Protein AF-A0A967SZX9-F1 (afdb_monomer_lite)

Secondary structure (DSSP, 8-state):
--GGG-----TTTT-HHHHSS-TT-----SS--SSPPPHHHHHHHHHHHHT----PPPPPHHHHHHHHHHH-

Structure (mmCIF, N/CA/C/O backbone):
data_AF-A0A967SZX9-F1
#
_entry.id   AF-A0A967SZX9-F1
#
loop_
_atom_site.group_PDB
_atom_site.id
_atom_site.type_symbol
_atom_site.label_atom_id
_atom_site.label_alt_id
_atom_site.label_comp_id
_atom_site.label_asym_id
_atom_site.label_entity_id
_atom_site.label_seq_id
_atom_site.pdbx_PDB_ins_code
_atom_site.Cartn_x
_atom_site.Cartn_y
_atom_site.Cartn_z
_atom_site.occupancy
_atom_site.B_iso_or_equiv
_atom_site.auth_seq_id
_atom_site.auth_comp_id
_atom_site.auth_asym_id
_atom_site.auth_atom_id
_atom_site.pdbx_PDB_model_num
ATOM 1 N N . MET A 1 1 ? 8.130 -12.469 12.551 1.00 51.25 1 MET A N 1
ATOM 2 C CA . MET A 1 1 ? 9.545 -12.491 12.106 1.00 51.25 1 MET A CA 1
ATOM 3 C C . MET A 1 1 ? 9.751 -12.974 10.659 1.00 51.25 1 MET A C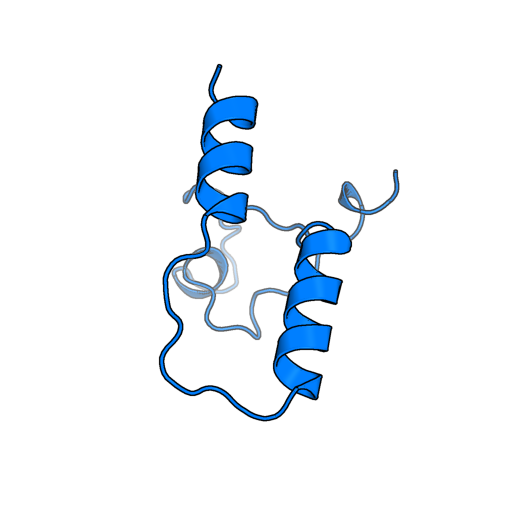 1
ATOM 5 O O . MET A 1 1 ? 10.836 -12.770 10.143 1.00 51.25 1 MET A O 1
ATOM 9 N N . ASN A 1 2 ? 8.733 -13.519 9.964 1.00 61.72 2 ASN A N 1
ATOM 10 C CA . ASN A 1 2 ? 8.875 -14.043 8.588 1.00 61.72 2 ASN A CA 1
ATOM 11 C C . ASN A 1 2 ? 8.457 -13.079 7.453 1.00 61.72 2 ASN A C 1
ATOM 13 O O . ASN A 1 2 ? 8.623 -13.425 6.287 1.00 61.72 2 ASN A O 1
ATOM 17 N N . GLN A 1 3 ? 7.911 -11.892 7.748 1.00 69.06 3 GLN A N 1
ATOM 18 C CA . GLN A 1 3 ? 7.342 -11.015 6.708 1.00 69.06 3 GLN A CA 1
ATOM 19 C C . GLN A 1 3 ? 8.379 -10.400 5.758 1.00 69.06 3 GLN A C 1
ATOM 21 O O . GLN A 1 3 ? 8.062 -10.158 4.600 1.00 69.06 3 GLN A O 1
ATOM 26 N N . PHE A 1 4 ? 9.624 -10.225 6.207 1.00 87.69 4 PHE A N 1
ATOM 27 C CA . PHE A 1 4 ? 10.707 -9.667 5.388 1.00 87.69 4 PHE A CA 1
ATOM 28 C C . PHE A 1 4 ? 11.442 -10.711 4.533 1.00 87.69 4 PHE A C 1
ATOM 30 O O . PHE A 1 4 ? 12.408 -10.385 3.851 1.00 87.69 4 PHE A O 1
ATOM 37 N N . CYS A 1 5 ? 11.007 -11.973 4.572 1.00 88.94 5 CYS A N 1
ATOM 38 C CA . CYS A 1 5 ? 11.547 -13.039 3.725 1.00 88.94 5 CYS A CA 1
ATOM 39 C C . CYS A 1 5 ? 10.614 -13.386 2.555 1.00 88.94 5 CYS A C 1
ATOM 41 O O . CYS A 1 5 ? 10.964 -14.223 1.726 1.00 88.94 5 CYS A O 1
ATOM 43 N N . ASN A 1 6 ? 9.422 -12.784 2.505 1.00 87.31 6 ASN A N 1
ATOM 44 C CA . ASN A 1 6 ? 8.441 -13.007 1.453 1.00 87.31 6 ASN A CA 1
ATOM 45 C C . ASN A 1 6 ? 8.406 -11.802 0.507 1.00 87.31 6 ASN A C 1
ATOM 47 O O . ASN A 1 6 ? 8.047 -10.702 0.925 1.00 87.31 6 ASN A O 1
ATOM 51 N N . PHE A 1 7 ? 8.750 -12.032 -0.758 1.00 89.56 7 PHE A N 1
ATOM 52 C CA . PHE A 1 7 ? 8.800 -11.007 -1.798 1.00 89.56 7 PHE A CA 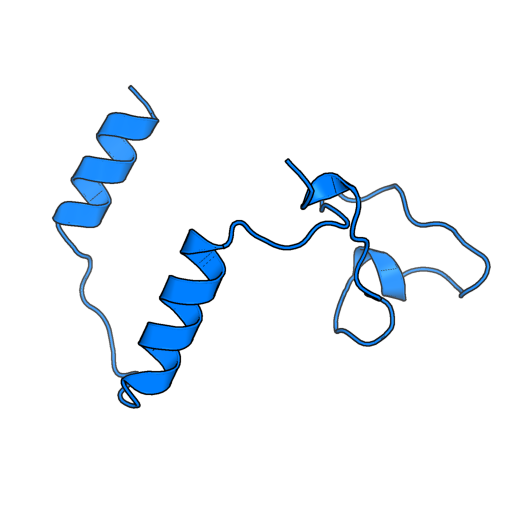1
ATOM 53 C C . PHE A 1 7 ? 7.672 -11.264 -2.806 1.00 89.56 7 PHE A C 1
ATOM 55 O O . PHE A 1 7 ? 7.819 -12.130 -3.674 1.00 89.56 7 PHE A O 1
ATOM 62 N N . PRO A 1 8 ? 6.523 -10.573 -2.693 1.00 91.69 8 PRO A N 1
ATOM 63 C CA . PRO A 1 8 ? 5.431 -10.746 -3.641 1.00 91.69 8 PRO A CA 1
ATOM 64 C C . PRO A 1 8 ? 5.857 -10.304 -5.047 1.00 91.69 8 PRO A C 1
ATOM 66 O O . PRO A 1 8 ? 6.646 -9.374 -5.209 1.00 91.69 8 PRO A O 1
ATOM 69 N N . ASN A 1 9 ? 5.306 -10.942 -6.084 1.00 93.19 9 ASN A N 1
ATOM 70 C CA . ASN A 1 9 ? 5.538 -10.500 -7.457 1.00 93.19 9 ASN A CA 1
ATOM 71 C C . ASN A 1 9 ? 4.840 -9.151 -7.696 1.00 93.19 9 ASN A C 1
ATOM 73 O O . ASN A 1 9 ? 3.614 -9.072 -7.688 1.00 93.19 9 ASN A O 1
ATOM 77 N N . ARG A 1 10 ? 5.630 -8.101 -7.937 1.00 94.88 10 ARG A N 1
ATOM 78 C CA . ARG A 1 10 ? 5.142 -6.731 -8.148 1.00 94.88 10 ARG A CA 1
ATOM 79 C C . ARG A 1 10 ? 5.049 -6.314 -9.620 1.00 94.88 10 ARG A C 1
ATOM 81 O O . ARG A 1 10 ? 4.502 -5.256 -9.895 1.00 94.88 10 ARG A O 1
ATOM 88 N N . LYS A 1 11 ? 5.524 -7.138 -10.564 1.00 92.06 11 LYS A N 1
ATOM 89 C CA . LYS A 1 11 ? 5.425 -6.862 -12.015 1.00 92.06 11 LYS A CA 1
ATOM 90 C C . LYS A 1 11 ? 3.999 -7.015 -12.560 1.00 92.06 11 LYS A C 1
ATOM 92 O O . LYS A 1 11 ? 3.684 -6.513 -13.628 1.00 92.06 11 LYS A O 1
ATOM 97 N N . VAL A 1 12 ? 3.137 -7.732 -11.835 1.00 91.75 12 VAL A N 1
ATOM 98 C CA . VAL A 1 12 ? 1.726 -7.953 -12.204 1.00 91.75 12 VAL A CA 1
ATOM 99 C C . VAL A 1 12 ? 0.780 -6.891 -11.634 1.00 91.75 12 VAL A C 1
ATOM 101 O O . VAL A 1 12 ? -0.433 -7.024 -11.764 1.00 91.75 12 VAL A O 1
ATOM 104 N N . THR A 1 13 ? 1.314 -5.870 -10.963 1.00 93.88 13 THR A N 1
ATOM 105 C CA . THR A 1 13 ? 0.539 -4.777 -10.359 1.00 93.88 13 THR A CA 1
ATOM 106 C C . THR A 1 13 ? 0.828 -3.460 -11.073 1.00 93.88 13 THR A C 1
ATOM 108 O O . THR A 1 13 ? 1.719 -3.394 -11.915 1.00 93.88 13 THR A O 1
ATOM 111 N N . ASP A 1 14 ? 0.148 -2.381 -10.686 1.00 95.31 14 ASP A N 1
ATOM 112 C CA . ASP A 1 14 ? 0.384 -1.025 -11.207 1.00 95.31 14 ASP A CA 1
ATOM 113 C C . ASP A 1 14 ? 1.642 -0.346 -10.605 1.00 95.31 14 ASP A C 1
ATOM 115 O O . ASP A 1 14 ? 1.712 0.875 -10.457 1.00 95.31 14 ASP A O 1
ATOM 119 N N . SER A 1 15 ? 2.655 -1.124 -10.203 1.00 95.81 15 SER A N 1
ATOM 120 C CA . SER A 1 15 ? 3.854 -0.613 -9.531 1.00 95.81 15 SER A CA 1
ATOM 121 C C . SER A 1 15 ? 4.739 0.212 -10.468 1.00 95.81 15 SER A C 1
ATOM 123 O O . SER A 1 15 ? 5.373 -0.321 -11.376 1.00 95.81 15 SER A O 1
ATOM 125 N N . ILE A 1 16 ? 4.900 1.507 -10.172 1.00 96.56 16 ILE A N 1
ATOM 126 C CA . ILE A 1 16 ? 5.878 2.362 -10.868 1.00 96.56 16 ILE A CA 1
ATOM 127 C C . ILE A 1 16 ? 7.297 1.806 -10.697 1.00 96.56 16 ILE A C 1
ATOM 129 O O . ILE A 1 16 ? 8.046 1.727 -11.665 1.00 96.56 16 ILE A O 1
ATOM 133 N N . LYS A 1 17 ? 7.669 1.374 -9.483 1.00 96.75 17 LYS A N 1
ATOM 134 C CA . LYS A 1 17 ? 9.008 0.836 -9.199 1.00 96.75 17 LYS A CA 1
ATOM 135 C C . LYS A 1 17 ? 9.369 -0.311 -10.147 1.00 96.75 17 LYS A C 1
ATOM 137 O O . LYS A 1 17 ? 10.472 -0.308 -10.687 1.00 96.75 17 LYS A O 1
ATOM 142 N N . TRP A 1 18 ? 8.448 -1.254 -10.347 1.00 96.56 18 TRP A N 1
ATOM 143 C CA . TRP A 1 18 ? 8.696 -2.492 -11.091 1.00 96.56 18 TRP A CA 1
ATOM 144 C C . TRP A 1 18 ? 8.362 -2.435 -12.585 1.00 96.56 18 TRP A C 1
ATOM 146 O O . TRP A 1 18 ? 8.896 -3.256 -13.325 1.00 96.56 18 TRP A O 1
ATOM 156 N N . ASN A 1 19 ? 7.567 -1.455 -13.033 1.00 95.69 19 ASN A N 1
ATOM 157 C CA . ASN A 1 19 ? 7.137 -1.340 -14.433 1.00 95.69 19 ASN A CA 1
ATOM 158 C C . ASN A 1 19 ? 7.795 -0.182 -15.205 1.00 95.69 19 ASN A C 1
ATOM 160 O O . ASN A 1 19 ? 7.516 -0.006 -16.388 1.00 95.69 19 ASN A O 1
ATOM 164 N N . TYR A 1 20 ? 8.636 0.637 -14.563 1.00 96.12 20 TYR A N 1
ATOM 165 C CA . TYR A 1 20 ? 9.258 1.795 -15.221 1.00 96.12 20 TYR A CA 1
ATOM 166 C C . TYR A 1 20 ? 10.387 1.420 -16.193 1.00 96.12 20 TYR A C 1
ATOM 168 O O . TYR A 1 20 ? 10.555 2.064 -17.227 1.00 96.12 20 TYR A O 1
ATOM 176 N N . TYR A 1 21 ? 11.173 0.395 -15.861 1.00 96.31 21 TYR A N 1
ATOM 177 C CA . TYR A 1 21 ? 12.295 -0.068 -16.680 1.00 96.31 21 TYR A CA 1
ATOM 178 C C . TYR A 1 21 ? 11.975 -1.406 -17.369 1.00 96.31 21 TYR A C 1
ATOM 180 O O . TYR A 1 21 ? 11.083 -2.122 -16.910 1.00 96.31 21 TYR A O 1
ATOM 188 N N . PRO A 1 22 ? 12.697 -1.763 -18.450 1.00 94.81 22 PRO A N 1
ATOM 189 C CA . PRO A 1 22 ? 12.576 -3.070 -19.097 1.00 94.81 22 PRO A CA 1
ATOM 190 C C . PRO A 1 22 ? 12.850 -4.251 -18.147 1.00 94.81 22 PRO A C 1
ATOM 192 O O . PRO A 1 22 ? 13.451 -4.093 -17.085 1.00 94.81 22 PRO A O 1
ATOM 195 N N . GLU A 1 23 ? 12.402 -5.453 -18.528 1.00 90.38 23 GLU A N 1
ATOM 196 C CA . GLU A 1 23 ? 12.356 -6.619 -17.628 1.00 90.38 23 GLU A CA 1
ATOM 197 C C . GLU A 1 23 ? 13.711 -7.098 -17.090 1.00 90.38 23 GLU A C 1
ATOM 199 O O . GLU A 1 23 ? 13.732 -7.781 -16.058 1.00 90.38 23 GLU A O 1
A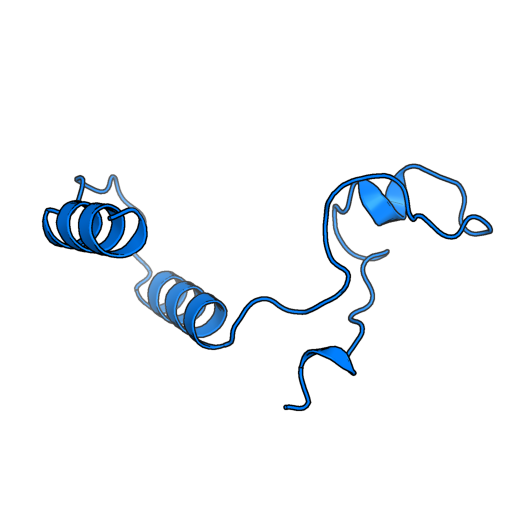TOM 204 N N . ASP A 1 24 ? 14.801 -6.761 -17.778 1.00 95.25 24 ASP A N 1
ATOM 205 C CA . ASP A 1 24 ? 16.187 -7.102 -17.455 1.00 95.25 24 ASP A CA 1
ATOM 206 C C . ASP A 1 24 ? 16.832 -6.148 -16.435 1.00 95.25 24 ASP A C 1
ATOM 208 O O . ASP A 1 24 ? 17.964 -6.373 -16.003 1.00 95.25 24 ASP A O 1
ATOM 212 N N . VAL A 1 25 ? 16.110 -5.115 -15.993 1.00 96.38 25 VAL A N 1
ATOM 213 C CA . VAL A 1 25 ? 16.563 -4.168 -14.969 1.00 96.38 25 VAL A CA 1
ATOM 214 C C . VAL A 1 25 ? 16.016 -4.553 -13.593 1.00 96.38 25 VAL A C 1
ATOM 216 O O . VAL A 1 25 ? 14.818 -4.771 -13.421 1.00 96.38 25 VAL A O 1
ATOM 219 N N . LEU A 1 26 ? 16.889 -4.573 -12.577 1.00 95.75 26 LEU A N 1
ATOM 220 C CA . LEU A 1 26 ? 16.493 -4.695 -11.169 1.00 95.75 26 LEU A CA 1
ATOM 221 C C . LEU A 1 26 ? 16.258 -3.295 -10.560 1.00 95.75 26 LEU A C 1
ATOM 223 O O . LEU A 1 26 ? 17.222 -2.544 -10.385 1.00 95.75 26 LEU A O 1
ATOM 227 N N . PRO A 1 27 ? 15.013 -2.910 -10.219 1.00 95.75 27 PRO A N 1
ATOM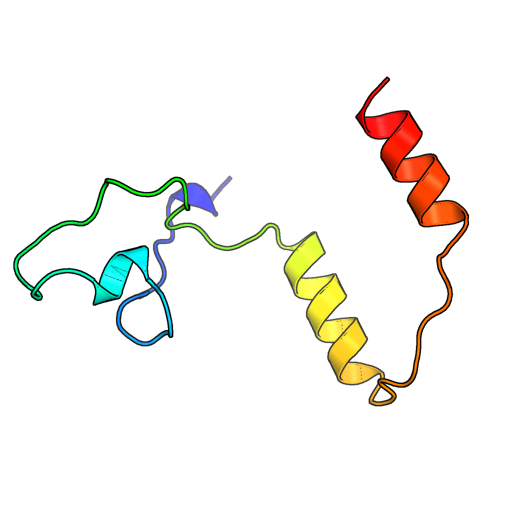 228 C CA . PRO A 1 27 ? 14.711 -1.552 -9.774 1.00 95.75 27 PRO A CA 1
ATOM 229 C C . PRO A 1 27 ? 15.003 -1.333 -8.281 1.00 95.75 27 PRO A C 1
ATOM 231 O O . PRO A 1 27 ? 14.353 -1.912 -7.415 1.00 95.75 27 PRO A O 1
ATOM 234 N N . LEU A 1 28 ? 15.931 -0.418 -7.975 1.00 96.69 28 LEU A N 1
ATOM 235 C CA . LEU A 1 28 ? 16.365 -0.084 -6.603 1.00 96.69 28 LEU A CA 1
ATOM 236 C C . LEU A 1 28 ? 16.339 1.431 -6.306 1.00 96.69 28 LEU A C 1
ATOM 238 O O . LEU A 1 28 ? 17.091 1.916 -5.467 1.00 96.69 28 LEU A O 1
ATOM 242 N N . TRP A 1 29 ? 15.530 2.196 -7.044 1.00 95.50 29 TRP A N 1
ATOM 243 C CA . TRP A 1 29 ? 15.687 3.654 -7.142 1.00 95.50 29 TRP A CA 1
ATOM 244 C C . TRP A 1 29 ? 14.665 4.475 -6.341 1.00 95.50 29 TRP A C 1
ATOM 246 O O . TRP A 1 29 ? 15.036 5.477 -5.736 1.00 95.50 29 TRP A O 1
ATOM 256 N N . VAL A 1 30 ? 13.388 4.084 -6.333 1.00 97.00 30 VAL A N 1
ATOM 257 C CA . VAL A 1 30 ? 12.319 4.824 -5.639 1.00 97.00 30 VAL A CA 1
ATOM 258 C C . VAL A 1 30 ? 12.093 4.268 -4.234 1.00 97.00 30 VAL A C 1
ATOM 260 O O . VAL A 1 30 ? 12.196 3.059 -4.020 1.00 97.00 30 VAL A O 1
ATOM 263 N N . ALA A 1 31 ? 11.783 5.154 -3.284 1.00 96.69 31 ALA A N 1
ATOM 264 C CA . ALA A 1 31 ? 11.578 4.838 -1.871 1.00 96.69 31 ALA A CA 1
ATOM 265 C C . ALA A 1 31 ? 10.242 4.111 -1.623 1.00 96.69 31 ALA A C 1
ATOM 267 O O . ALA A 1 31 ? 9.289 4.670 -1.089 1.00 96.69 31 ALA A O 1
ATOM 268 N N . ASP A 1 32 ? 10.198 2.851 -2.037 1.00 95.50 32 ASP A N 1
ATOM 269 C CA . ASP A 1 32 ? 9.099 1.915 -1.845 1.00 95.50 32 ASP A CA 1
ATOM 270 C C . ASP A 1 32 ? 9.673 0.503 -1.634 1.00 95.50 32 ASP A C 1
ATOM 272 O O . ASP A 1 32 ? 10.699 0.132 -2.221 1.00 95.50 32 ASP A O 1
ATOM 276 N N . MET A 1 33 ? 9.040 -0.283 -0.768 1.00 94.88 33 MET A N 1
ATOM 277 C CA . MET A 1 33 ? 9.570 -1.562 -0.292 1.00 94.88 33 MET A CA 1
ATOM 278 C C . MET A 1 33 ? 9.020 -2.744 -1.096 1.00 94.88 33 MET A C 1
ATOM 280 O O . MET A 1 33 ? 7.958 -2.668 -1.705 1.00 94.88 33 MET A O 1
ATOM 284 N N . ASP A 1 34 ? 9.739 -3.868 -1.085 1.00 95.19 34 ASP A N 1
ATOM 285 C CA . ASP A 1 34 ? 9.314 -5.110 -1.754 1.00 95.19 34 ASP A CA 1
ATOM 286 C C . ASP A 1 34 ? 8.757 -6.136 -0.758 1.00 95.19 34 ASP A C 1
ATOM 288 O O . ASP A 1 34 ? 8.924 -7.342 -0.922 1.00 95.19 34 ASP A O 1
ATOM 292 N N . PHE A 1 35 ? 8.091 -5.637 0.285 1.00 94.38 35 PHE A N 1
ATOM 293 C CA . PHE A 1 35 ? 7.468 -6.425 1.344 1.00 94.38 35 PHE A CA 1
ATOM 294 C C . PHE A 1 35 ? 5.961 -6.190 1.371 1.00 94.38 35 PHE A C 1
ATOM 296 O O . PHE A 1 35 ? 5.467 -5.163 0.903 1.00 94.38 35 PHE A O 1
ATOM 303 N N . LEU A 1 36 ? 5.231 -7.139 1.952 1.00 93.62 36 LEU A N 1
ATOM 304 C CA . LEU A 1 36 ? 3.826 -6.930 2.286 1.00 93.62 36 LEU A CA 1
ATOM 305 C C . LEU A 1 36 ? 3.695 -5.877 3.395 1.00 93.62 36 LEU A C 1
ATOM 307 O O . LEU A 1 36 ? 4.558 -5.778 4.269 1.00 93.62 36 LEU A O 1
ATOM 311 N N . SER A 1 37 ? 2.593 -5.127 3.377 1.00 93.88 37 SER A N 1
ATOM 312 C CA . SER A 1 37 ? 2.203 -4.272 4.502 1.00 93.88 37 SER A CA 1
ATOM 313 C C . SER A 1 37 ? 2.000 -5.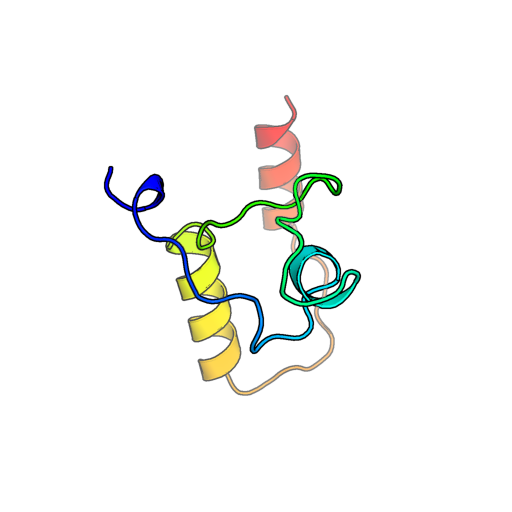097 5.780 1.00 93.88 37 SER A C 1
ATOM 315 O O . SER A 1 37 ? 1.802 -6.315 5.731 1.00 93.88 37 SER A O 1
ATOM 317 N N . ALA A 1 38 ? 2.049 -4.429 6.935 1.00 93.81 38 ALA A N 1
ATOM 318 C CA . ALA A 1 38 ? 1.802 -5.076 8.220 1.00 93.81 38 ALA A CA 1
ATOM 319 C C . ALA A 1 38 ? 0.415 -5.762 8.232 1.00 93.81 38 ALA A C 1
ATOM 321 O O . ALA A 1 38 ? -0.519 -5.209 7.636 1.00 93.81 38 ALA A O 1
ATOM 322 N N . PRO A 1 39 ? 0.256 -6.938 8.875 1.00 94.31 39 PRO A N 1
ATOM 323 C CA . PRO A 1 39 ? -1.015 -7.667 8.891 1.00 94.31 39 PRO A CA 1
ATOM 324 C C . PRO A 1 39 ? -2.171 -6.806 9.396 1.00 94.31 39 PRO A C 1
ATOM 326 O O . PRO A 1 39 ? -3.247 -6.826 8.817 1.00 94.31 39 PRO A O 1
ATOM 329 N N . GLU A 1 40 ? -1.920 -5.964 10.399 1.00 96.38 40 GLU A N 1
ATOM 330 C CA . GLU A 1 40 ? -2.916 -5.077 10.998 1.00 96.38 40 GLU A CA 1
ATOM 331 C C . GLU A 1 40 ? -3.487 -4.074 9.981 1.00 96.38 40 GLU A C 1
ATOM 333 O O . GLU A 1 40 ? -4.663 -3.720 10.050 1.00 96.38 40 GLU A O 1
ATOM 338 N N . ILE A 1 41 ? -2.675 -3.644 9.007 1.00 96.56 41 ILE A N 1
ATOM 339 C CA . ILE A 1 41 ? -3.107 -2.754 7.921 1.00 96.56 41 ILE A CA 1
ATOM 340 C C . ILE A 1 41 ? -3.969 -3.5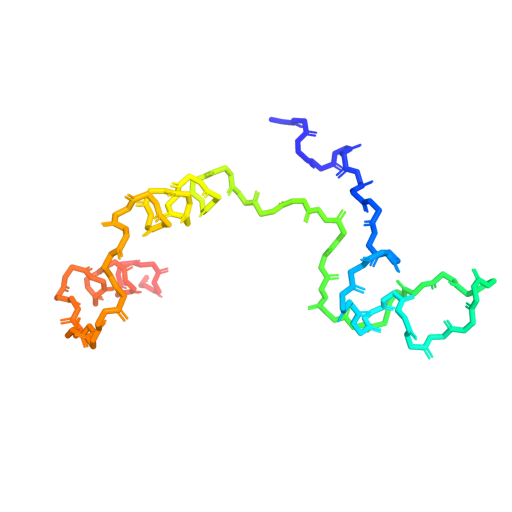28 6.919 1.00 96.56 41 ILE A C 1
ATOM 342 O O . ILE A 1 41 ? -5.005 -3.026 6.486 1.00 96.56 41 ILE A O 1
ATOM 346 N N . ILE A 1 42 ? -3.553 -4.745 6.554 1.00 96.62 42 ILE A N 1
ATOM 347 C CA . ILE A 1 42 ? -4.285 -5.605 5.611 1.00 96.62 42 ILE A CA 1
ATOM 348 C C . ILE A 1 42 ? -5.659 -5.964 6.193 1.00 96.62 42 ILE A C 1
ATOM 350 O O . ILE A 1 42 ? -6.672 -5.718 5.543 1.00 96.62 42 ILE A O 1
ATOM 354 N N . ASP A 1 43 ? -5.707 -6.416 7.446 1.00 97.94 43 ASP A N 1
ATOM 355 C CA . ASP A 1 43 ? -6.941 -6.774 8.151 1.00 97.94 43 ASP A CA 1
ATOM 356 C C . ASP A 1 43 ? -7.915 -5.587 8.256 1.00 97.94 43 ASP A C 1
ATOM 358 O O . ASP A 1 43 ? -9.132 -5.748 8.141 1.00 97.94 43 ASP A O 1
ATOM 362 N N . ALA A 1 44 ? -7.402 -4.372 8.489 1.00 97.12 44 ALA A N 1
ATOM 363 C CA . ALA A 1 44 ? -8.225 -3.165 8.536 1.00 97.12 44 ALA A CA 1
ATOM 364 C C . ALA A 1 44 ? -8.853 -2.845 7.169 1.00 97.12 44 ALA A C 1
ATOM 366 O O . ALA A 1 44 ? -10.023 -2.455 7.103 1.00 97.12 44 ALA A O 1
ATOM 367 N N . LEU A 1 45 ? -8.103 -3.040 6.078 1.00 97.94 45 LEU A N 1
ATOM 368 C CA . LEU A 1 45 ? -8.611 -2.873 4.716 1.00 97.94 45 LEU A CA 1
ATOM 369 C C . LEU A 1 45 ? -9.654 -3.940 4.368 1.00 97.94 45 LEU A C 1
ATOM 371 O O . LEU A 1 45 ? -10.701 -3.588 3.828 1.00 97.94 45 LEU A O 1
ATOM 375 N N . GLU A 1 46 ? -9.422 -5.206 4.715 1.00 98.38 46 GLU A N 1
ATOM 376 C CA . GLU A 1 46 ? -10.384 -6.296 4.498 1.00 98.38 46 GLU A CA 1
ATOM 377 C C . GLU A 1 46 ? -11.704 -6.028 5.229 1.00 98.38 46 GLU A C 1
ATOM 379 O O . GLU A 1 46 ? -12.761 -5.996 4.600 1.00 98.38 46 GLU A O 1
ATOM 384 N N . LYS A 1 47 ? -11.653 -5.680 6.522 1.00 98.12 47 LYS A N 1
ATOM 385 C CA . LYS A 1 47 ? -12.849 -5.293 7.296 1.00 98.12 47 LYS A CA 1
ATOM 386 C C . LYS A 1 47 ? -13.585 -4.108 6.678 1.00 98.12 47 LYS A C 1
ATOM 388 O O . LYS A 1 47 ? -14.816 -4.053 6.700 1.00 98.12 47 LYS A O 1
ATOM 393 N N . ARG A 1 48 ? -12.846 -3.133 6.137 1.00 96.25 48 ARG A N 1
ATOM 394 C CA . ARG A 1 48 ? -13.444 -1.985 5.450 1.00 96.25 48 ARG A CA 1
ATOM 395 C C . ARG A 1 48 ? -14.155 -2.415 4.171 1.00 96.25 48 ARG A C 1
ATOM 397 O O . ARG A 1 48 ? -15.223 -1.874 3.901 1.00 96.25 48 ARG A O 1
ATOM 404 N N . VAL A 1 49 ? -13.594 -3.350 3.407 1.00 97.94 49 VAL A N 1
ATOM 405 C CA . VAL A 1 49 ? -14.236 -3.915 2.211 1.00 97.94 49 VAL A CA 1
ATOM 406 C C . VAL A 1 49 ? -15.493 -4.706 2.594 1.00 97.94 49 VAL A C 1
ATOM 408 O O . VAL A 1 49 ? -16.559 -4.505 2.012 1.00 97.94 49 VAL A O 1
ATOM 411 N N . ASP A 1 50 ? -15.423 -5.523 3.639 1.00 98.31 50 ASP A N 1
ATOM 412 C CA . ASP A 1 50 ? -16.560 -6.325 4.106 1.00 98.31 50 ASP A CA 1
ATOM 413 C C . ASP A 1 50 ? -17.746 -5.473 4.579 1.00 98.31 50 ASP A C 1
ATOM 415 O O . ASP A 1 50 ? -18.900 -5.886 4.463 1.00 98.31 50 ASP A O 1
ATOM 419 N N . HIS A 1 51 ? -17.491 -4.256 5.068 1.00 97.56 51 HIS A N 1
ATOM 420 C CA . HIS A 1 51 ? -18.546 -3.321 5.464 1.00 97.56 51 HIS A CA 1
ATOM 421 C C . HIS A 1 51 ? -19.509 -2.972 4.312 1.00 97.56 51 HIS A C 1
ATOM 423 O O . HIS A 1 51 ? -20.679 -2.680 4.558 1.00 97.56 51 HIS A O 1
ATOM 429 N N . GLY A 1 52 ? -19.045 -2.963 3.056 1.00 97.25 52 GLY A N 1
ATOM 430 C CA . GLY A 1 52 ? -19.890 -2.775 1.869 1.00 97.25 52 GLY A CA 1
ATOM 431 C C . GLY A 1 52 ? -20.473 -1.367 1.651 1.00 97.25 52 GLY A C 1
ATOM 432 O O . GLY A 1 52 ? -21.060 -1.114 0.599 1.00 97.25 52 GLY A O 1
ATOM 433 N N . ILE A 1 53 ? -20.301 -0.431 2.593 1.00 96.62 53 ILE A N 1
ATOM 434 C CA . ILE A 1 53 ? -20.751 0.967 2.480 1.00 96.62 53 ILE A CA 1
ATOM 435 C C . ILE A 1 53 ? -19.539 1.908 2.510 1.00 96.62 53 ILE A C 1
ATOM 437 O O . ILE A 1 53 ? -18.837 2.024 3.519 1.00 96.62 53 ILE A O 1
ATOM 441 N N . TYR A 1 54 ? -19.335 2.636 1.408 1.00 96.31 54 TYR A N 1
ATOM 442 C CA . TYR A 1 54 ? -18.145 3.468 1.166 1.00 96.31 54 TYR A CA 1
ATOM 443 C C . TYR A 1 54 ? -18.456 4.958 0.985 1.00 96.31 54 TYR A C 1
ATOM 445 O O . TYR A 1 54 ? -17.773 5.656 0.239 1.00 96.31 54 TYR A O 1
ATOM 453 N N . GLY A 1 55 ? -19.510 5.443 1.642 1.00 94.81 55 GLY A N 1
ATOM 454 C CA . GLY A 1 55 ? -19.875 6.859 1.622 1.00 94.81 55 GLY A CA 1
ATOM 455 C C . GLY A 1 55 ? -18.821 7.772 2.262 1.00 94.81 55 GLY A C 1
ATOM 456 O O . GLY A 1 55 ? -17.789 7.320 2.763 1.00 94.81 55 GLY A O 1
ATOM 457 N N . TYR A 1 56 ? -19.112 9.072 2.258 1.00 94.69 56 TYR A N 1
ATOM 458 C CA . TYR A 1 56 ? -18.217 10.108 2.772 1.00 94.69 56 TYR A CA 1
ATOM 459 C C . TYR A 1 56 ? -17.898 9.913 4.264 1.00 94.69 56 TYR A C 1
ATOM 461 O O . TYR A 1 56 ? -18.824 9.935 5.080 1.00 94.69 56 TYR A O 1
ATOM 469 N N . PRO A 1 57 ? -16.616 9.744 4.640 1.00 89.19 57 PRO A N 1
ATOM 470 C CA . PRO A 1 57 ? -16.225 9.679 6.040 1.00 89.19 57 PRO A CA 1
ATOM 471 C C . PRO A 1 57 ? -16.141 11.084 6.651 1.00 89.19 57 PRO A C 1
ATOM 473 O O . PRO A 1 57 ? -15.785 12.052 5.977 1.00 89.19 57 PRO A O 1
ATOM 476 N N . HIS A 1 58 ? -16.420 11.177 7.949 1.00 90.12 58 HIS A N 1
ATOM 477 C CA . HIS A 1 58 ? -15.980 12.298 8.777 1.00 90.12 58 HIS A CA 1
ATOM 478 C C . HIS A 1 58 ? -14.628 11.942 9.407 1.00 90.12 58 HIS A C 1
ATOM 480 O O . HIS A 1 58 ? -14.331 10.764 9.603 1.00 90.12 58 HIS A O 1
ATOM 486 N N . LEU A 1 59 ? -13.807 12.947 9.715 1.00 86.50 59 LEU A N 1
ATOM 487 C CA . LEU A 1 59 ? -12.558 12.728 10.439 1.00 86.50 59 LEU A CA 1
ATOM 488 C C . LEU A 1 59 ? -12.853 12.199 11.848 1.00 86.50 59 LEU A C 1
ATOM 490 O O . LEU A 1 59 ? -13.657 12.795 12.565 1.00 86.50 59 LEU A O 1
ATOM 494 N N . ASP A 1 60 ? -12.193 11.111 12.222 1.00 87.56 60 ASP A N 1
ATOM 495 C CA . ASP A 1 60 ? -12.298 10.518 13.552 1.00 87.56 60 ASP A CA 1
ATOM 496 C C . ASP A 1 60 ? -11.418 11.283 14.553 1.00 87.56 60 ASP A C 1
ATOM 498 O O . ASP A 1 60 ? -10.271 11.623 14.244 1.00 87.56 60 ASP A O 1
ATOM 502 N N . ASP A 1 61 ? -11.952 11.575 15.738 1.00 92.94 61 ASP A N 1
ATOM 503 C CA . ASP A 1 61 ? -11.183 12.210 16.810 1.00 92.94 61 ASP A CA 1
ATOM 504 C C . ASP A 1 61 ? -10.138 11.240 17.382 1.00 92.94 61 ASP A C 1
ATOM 506 O O . ASP A 1 61 ? -9.028 11.670 17.694 1.00 92.94 61 ASP A O 1
ATOM 510 N N . GLU A 1 62 ? -10.421 9.933 17.379 1.00 94.44 62 GLU A N 1
ATOM 511 C CA . GLU A 1 62 ? -9.471 8.890 17.788 1.00 94.44 62 GLU A CA 1
ATOM 512 C C . GLU A 1 62 ? -8.215 8.894 16.901 1.00 94.44 62 GLU A C 1
ATOM 514 O O . GLU A 1 62 ? -7.087 8.844 17.393 1.00 94.44 62 GLU A O 1
ATOM 519 N N . LEU A 1 63 ? -8.384 9.056 15.581 1.00 93.69 63 LEU A N 1
ATOM 520 C CA . LEU A 1 63 ? -7.256 9.131 14.649 1.00 93.69 63 LEU A CA 1
ATOM 521 C C . LEU A 1 63 ? -6.322 10.305 14.976 1.00 93.69 63 LEU A C 1
ATOM 523 O O . LEU A 1 63 ? -5.106 10.185 14.825 1.00 93.69 63 LEU A O 1
ATOM 527 N N . LYS A 1 64 ? -6.867 11.443 15.423 1.00 93.69 64 LYS A N 1
ATOM 528 C CA . LYS A 1 64 ? -6.044 12.599 15.806 1.00 93.69 64 LYS A CA 1
ATOM 529 C C . LYS A 1 64 ? -5.192 12.276 17.027 1.00 93.69 64 LYS A C 1
ATOM 531 O O . LYS A 1 64 ? -4.005 12.589 17.020 1.00 93.69 64 LYS A O 1
ATOM 536 N N . GLU A 1 65 ? -5.786 11.659 18.045 1.00 95.88 65 GLU A N 1
ATOM 537 C CA . GLU A 1 65 ? -5.086 11.288 19.278 1.00 95.88 65 GLU A CA 1
ATOM 538 C C . GLU A 1 65 ? -3.954 10.292 18.997 1.00 95.88 65 GLU A C 1
ATOM 540 O O . GLU A 1 65 ? -2.829 10.518 19.439 1.00 95.88 65 GLU A O 1
ATOM 545 N N . ILE A 1 66 ? -4.206 9.273 18.167 1.00 95.75 66 ILE A N 1
ATOM 546 C CA . ILE A 1 66 ? -3.194 8.281 17.759 1.00 95.75 66 ILE A CA 1
ATOM 547 C C . ILE A 1 66 ? -2.010 8.945 17.046 1.00 95.75 66 ILE A C 1
ATOM 549 O O . ILE A 1 66 ? -0.855 8.609 17.302 1.00 95.75 66 ILE A O 1
ATOM 553 N N . VAL A 1 67 ? -2.273 9.893 16.142 1.00 95.38 67 VAL A N 1
ATOM 554 C CA . VAL A 1 67 ? -1.200 10.590 15.416 1.00 95.38 67 VAL A CA 1
ATOM 555 C C . VAL A 1 67 ? -0.377 11.475 16.354 1.00 95.38 67 VAL A C 1
ATOM 557 O O . VAL A 1 67 ? 0.843 11.531 16.208 1.00 95.38 67 VAL A O 1
ATOM 560 N N . VAL A 1 68 ? -1.016 12.155 17.311 1.00 96.50 68 VAL A N 1
ATOM 561 C CA . VAL A 1 68 ? -0.309 12.965 18.317 1.00 96.50 68 VAL A CA 1
ATOM 562 C C . VAL A 1 68 ? 0.587 12.089 19.188 1.00 96.50 68 VAL A C 1
ATOM 564 O O . VAL A 1 68 ? 1.749 12.441 19.382 1.00 96.50 68 VAL A O 1
ATOM 567 N N . ASP A 1 69 ? 0.075 10.954 19.665 1.00 97.44 69 ASP A N 1
ATOM 568 C CA . ASP A 1 69 ? 0.837 9.995 20.471 1.00 97.44 69 ASP A CA 1
ATOM 569 C C . ASP A 1 69 ? 2.050 9.446 19.707 1.00 97.44 69 ASP A C 1
ATOM 571 O O . ASP A 1 69 ? 3.156 9.430 20.233 1.00 97.44 69 ASP A O 1
ATOM 575 N N . TRP A 1 70 ? 1.881 9.093 18.429 1.00 96.81 70 TRP A N 1
ATOM 576 C CA . TRP A 1 70 ? 2.968 8.553 17.605 1.00 96.81 70 TRP A CA 1
ATOM 577 C C . TRP A 1 70 ? 4.116 9.542 17.350 1.00 96.81 70 TRP A C 1
ATOM 579 O O . TRP A 1 70 ? 5.266 9.136 17.182 1.00 96.81 70 TRP A O 1
ATOM 589 N N . VAL A 1 71 ? 3.801 10.834 17.222 1.00 95.62 71 VAL A N 1
ATOM 590 C CA . VAL A 1 71 ? 4.779 11.871 16.847 1.00 95.62 71 VAL A CA 1
ATOM 591 C C . VAL A 1 71 ? 5.476 12.498 18.063 1.00 95.62 71 VAL A C 1
ATOM 593 O O . VAL A 1 71 ? 6.526 13.121 17.884 1.00 95.62 71 VAL A O 1
ATOM 596 N N . SER A 1 72 ? 4.909 12.364 19.265 1.00 87.06 72 SER A N 1
ATOM 597 C CA . SER A 1 72 ? 5.437 12.969 20.501 1.00 87.06 72 SER A CA 1
ATOM 598 C C . SER A 1 72 ? 6.598 12.174 21.098 1.00 87.06 72 SER A C 1
ATOM 600 O O . SER A 1 72 ? 7.531 12.833 21.613 1.00 87.06 72 SER A O 1
#

Foldseek 3Di:
DCQLVDFDDPCPDPDCQCPVDDNPDDRDDDPDDRTDDDVVVVVVVVVVVVVVDDDDDDDDPVVVVVVVVVVD

Radius of gyration: 17.03 Å; chains: 1; bounding box: 37×27×40 Å

Sequence (72 aa):
MNQFCNFPNRKVTDSIKWNYYPEDVLPLWVADMDFLSAPEIIDALEKRVDHGIYGYPHLDDELKEIVVDWVS

pLDDT: mean 93.18, std 7.53, range [51.25, 98.38]